Protein AF-A0AAV6K9Z5-F1 (afdb_monomer_lite)

Secondary structure (DSSP, 8-state):
-HHHHHHHHHHHHHHHHHHHHHHHHHSTTTHHHHHHHHHHHH-TTTHHHHHHHHHHHHHHHHHHHHHHHHHHTTS----------------HHHHHHHHHHTTS-SSSHHHHHHHHHHHSPPPP--TT--GGG-

Organism: NCBI:txid479676

Structure (mmCIF, N/CA/C/O backbone):
data_AF-A0AAV6K9Z5-F1
#
_entry.id   AF-A0AAV6K9Z5-F1
#
loop_
_atom_site.group_PDB
_atom_site.id
_atom_site.type_symbol
_atom_site.label_atom_id
_atom_site.label_alt_id
_atom_site.label_comp_id
_atom_site.label_asym_id
_atom_site.label_entity_id
_atom_site.label_seq_id
_atom_site.pdbx_PDB_ins_code
_atom_site.Cartn_x
_atom_site.Cartn_y
_atom_site.Cartn_z
_atom_site.occupancy
_atom_site.B_iso_or_equiv
_atom_site.auth_seq_id
_atom_site.auth_comp_id
_atom_site.auth_asym_id
_atom_site.auth_atom_id
_atom_site.pdbx_PDB_model_num
ATOM 1 N N . MET A 1 1 ? -20.645 -12.132 21.958 1.00 62.75 1 MET A N 1
ATOM 2 C CA . MET A 1 1 ? -19.261 -12.511 21.580 1.00 62.75 1 MET A CA 1
ATOM 3 C C . MET A 1 1 ? -18.809 -11.864 20.276 1.00 62.75 1 MET A C 1
ATOM 5 O O . MET A 1 1 ? -17.768 -11.226 20.303 1.00 62.75 1 MET A O 1
ATOM 9 N N . ALA A 1 2 ? -19.583 -11.942 19.187 1.00 80.44 2 ALA A N 1
ATOM 10 C CA . ALA A 1 2 ? -19.207 -11.371 17.884 1.00 80.44 2 ALA A CA 1
ATOM 11 C C . ALA A 1 2 ? -18.811 -9.878 17.925 1.00 80.44 2 ALA A C 1
ATOM 13 O O . ALA A 1 2 ? -17.786 -9.507 17.371 1.00 80.44 2 ALA A O 1
ATOM 14 N N . LYS A 1 3 ? -19.550 -9.040 18.667 1.00 83.75 3 LYS A N 1
ATOM 15 C CA . LYS A 1 3 ? -19.279 -7.593 18.759 1.00 83.75 3 LYS A CA 1
ATOM 16 C C . LYS A 1 3 ? -17.875 -7.254 19.291 1.00 83.75 3 LYS A C 1
ATOM 18 O O . LYS A 1 3 ? -17.198 -6.408 18.729 1.00 83.75 3 LYS A O 1
ATOM 23 N N . ARG A 1 4 ? -17.399 -7.988 20.304 1.00 86.62 4 ARG A N 1
ATOM 24 C CA . ARG A 1 4 ? -16.053 -7.806 20.878 1.00 86.62 4 ARG A CA 1
ATOM 25 C C . ARG A 1 4 ? -14.947 -8.223 19.901 1.00 86.62 4 ARG A C 1
ATOM 27 O O . ARG A 1 4 ? -13.887 -7.616 19.889 1.00 86.62 4 ARG A O 1
ATOM 34 N N . MET A 1 5 ? -15.185 -9.258 19.093 1.00 92.12 5 MET A N 1
ATOM 35 C CA . MET A 1 5 ? -14.221 -9.692 18.073 1.00 92.12 5 MET A CA 1
ATOM 36 C C . MET A 1 5 ? -14.094 -8.663 16.948 1.00 92.12 5 MET A C 1
ATOM 38 O O . MET A 1 5 ? -12.984 -8.406 16.494 1.00 92.12 5 MET A O 1
ATOM 42 N N . VAL A 1 6 ? -15.207 -8.038 16.551 1.00 88.19 6 VAL A N 1
ATOM 43 C CA . VAL A 1 6 ? -15.210 -6.952 15.559 1.00 88.19 6 VAL A CA 1
ATOM 44 C C . VAL A 1 6 ? -14.457 -5.729 16.083 1.00 88.19 6 VAL A C 1
ATOM 46 O O . VAL A 1 6 ? -13.584 -5.227 15.395 1.00 88.19 6 VAL A O 1
ATOM 49 N N . GLU A 1 7 ? -14.684 -5.316 17.333 1.00 89.69 7 GLU A N 1
ATOM 50 C CA . GLU A 1 7 ? -13.959 -4.183 17.937 1.00 89.69 7 GLU A CA 1
ATOM 51 C C . GLU A 1 7 ? -12.433 -4.397 17.970 1.00 89.69 7 GLU A C 1
ATOM 53 O O . GLU A 1 7 ? -11.657 -3.471 17.729 1.00 89.69 7 GLU A O 1
ATOM 58 N N . ILE A 1 8 ? -11.986 -5.626 18.252 1.00 88.06 8 ILE A N 1
ATOM 59 C CA . ILE A 1 8 ? -10.562 -5.983 18.214 1.00 88.06 8 ILE A CA 1
ATOM 60 C C . ILE A 1 8 ? -10.053 -5.962 16.770 1.00 88.06 8 ILE A C 1
ATOM 62 O O . ILE A 1 8 ? -8.984 -5.410 16.514 1.00 88.06 8 ILE A O 1
ATOM 66 N N . PHE A 1 9 ? -10.813 -6.535 15.834 1.00 88.88 9 PHE A N 1
ATOM 67 C CA . PHE A 1 9 ? -10.462 -6.532 14.419 1.00 88.88 9 PHE A CA 1
ATOM 68 C C . PHE A 1 9 ? -10.303 -5.107 13.889 1.00 88.88 9 PHE A C 1
ATOM 70 O O . PHE A 1 9 ? -9.236 -4.789 13.380 1.00 88.88 9 PHE A O 1
ATOM 77 N N . ASP A 1 10 ? -11.292 -4.236 14.086 1.00 87.69 10 ASP A N 1
ATOM 78 C CA . ASP A 1 10 ? -11.277 -2.855 13.595 1.00 87.69 10 ASP A CA 1
ATOM 79 C C . ASP A 1 10 ? -10.078 -2.074 14.145 1.00 87.69 10 ASP A C 1
ATOM 81 O O . ASP A 1 10 ? -9.405 -1.343 13.413 1.00 87.69 10 ASP A O 1
ATOM 85 N N . LYS A 1 11 ? -9.742 -2.293 15.425 1.00 89.25 11 LYS A N 1
ATOM 86 C CA . LYS A 1 11 ? -8.567 -1.687 16.057 1.00 89.25 11 LYS A CA 1
ATOM 87 C C . LYS A 1 11 ? -7.273 -2.062 15.334 1.00 89.25 11 LYS A C 1
ATOM 89 O O . LYS A 1 11 ? -6.479 -1.175 15.032 1.00 89.25 11 LYS A O 1
ATOM 94 N N . TYR A 1 12 ? -7.038 -3.343 15.059 1.00 88.62 12 TYR A N 1
ATOM 95 C CA . TYR A 1 12 ? -5.811 -3.773 14.375 1.00 88.62 12 TYR A CA 1
ATOM 96 C C . TYR A 1 12 ? -5.845 -3.479 12.878 1.00 88.62 12 TYR A C 1
ATOM 98 O O . TYR A 1 12 ? -4.828 -3.090 12.302 1.00 88.62 12 TYR A O 1
ATOM 106 N N . TRP A 1 13 ? -7.016 -3.608 12.262 1.00 87.56 13 TRP A N 1
ATOM 107 C CA . TRP A 1 13 ? -7.236 -3.299 10.861 1.00 87.56 13 TRP A CA 1
ATOM 108 C C . TRP A 1 13 ? -6.828 -1.860 10.560 1.00 87.56 13 TRP A C 1
ATOM 110 O O . TRP A 1 13 ? -6.042 -1.665 9.641 1.00 87.56 13 TRP A O 1
ATOM 120 N N . SER A 1 14 ? -7.226 -0.891 11.399 1.00 84.06 14 SER A N 1
ATOM 121 C CA . SER A 1 14 ? -6.850 0.534 11.281 1.00 84.06 14 SER A CA 1
ATOM 122 C C . SER A 1 14 ? -5.338 0.804 11.203 1.00 84.06 14 SER A C 1
ATOM 124 O O . SER A 1 14 ? -4.915 1.828 10.677 1.00 84.06 14 SER A O 1
ATOM 126 N N . VAL A 1 15 ? -4.512 -0.114 11.713 1.00 85.31 15 VAL A N 1
ATOM 127 C CA . VAL A 1 15 ? -3.047 0.008 11.709 1.00 85.31 15 VAL A CA 1
ATOM 128 C C . VAL A 1 15 ? -2.432 -0.756 10.535 1.00 85.31 15 VAL A C 1
ATOM 130 O O . VAL A 1 15 ? -1.462 -0.304 9.931 1.00 85.31 15 VAL A O 1
ATOM 133 N N . VAL A 1 16 ? -2.981 -1.928 10.212 1.00 86.25 16 VAL A N 1
ATOM 134 C CA . VAL A 1 16 ? -2.354 -2.895 9.297 1.00 86.25 16 VAL A CA 1
ATOM 135 C C . VAL A 1 16 ? -2.874 -2.777 7.860 1.00 86.25 16 VAL A C 1
ATOM 137 O O . VAL A 1 16 ? -2.165 -3.159 6.927 1.00 86.25 16 VAL A O 1
ATOM 140 N N . HIS A 1 17 ? -4.063 -2.202 7.640 1.00 85.31 17 HIS A N 1
ATOM 141 C CA . HIS A 1 17 ? -4.686 -2.145 6.311 1.00 85.31 17 HIS A CA 1
ATOM 142 C C . HIS A 1 17 ? -3.816 -1.437 5.264 1.00 85.31 17 HIS A C 1
ATOM 144 O O . HIS A 1 17 ? -3.882 -1.780 4.087 1.00 85.31 17 HIS A O 1
ATOM 150 N N . GLY A 1 18 ? -2.974 -0.482 5.676 1.00 85.50 18 GLY A N 1
ATOM 151 C CA . GLY A 1 18 ? -2.043 0.202 4.779 1.00 85.50 18 GLY A CA 1
ATOM 152 C C . GLY A 1 18 ? -1.000 -0.750 4.192 1.00 85.50 18 GLY A C 1
ATOM 153 O O . GLY A 1 18 ? -0.812 -0.784 2.980 1.00 85.50 18 GLY A O 1
ATOM 154 N N . VAL A 1 19 ? -0.377 -1.580 5.035 1.00 87.56 19 VAL A N 1
ATOM 155 C CA . VAL A 1 19 ? 0.633 -2.570 4.614 1.00 87.56 19 VAL A CA 1
ATOM 156 C C . VAL A 1 19 ? -0.001 -3.667 3.761 1.00 87.56 19 VAL A C 1
ATOM 158 O O . VAL A 1 19 ? 0.562 -4.068 2.744 1.00 87.56 19 VAL A O 1
ATOM 161 N N . VAL A 1 20 ? -1.210 -4.105 4.125 1.00 86.69 20 VAL A N 1
ATOM 162 C CA . VAL A 1 20 ? -1.989 -5.046 3.306 1.00 86.69 20 VAL A CA 1
ATOM 163 C C . VAL A 1 20 ? -2.286 -4.430 1.938 1.00 86.69 20 VAL A C 1
ATOM 165 O O . VAL A 1 2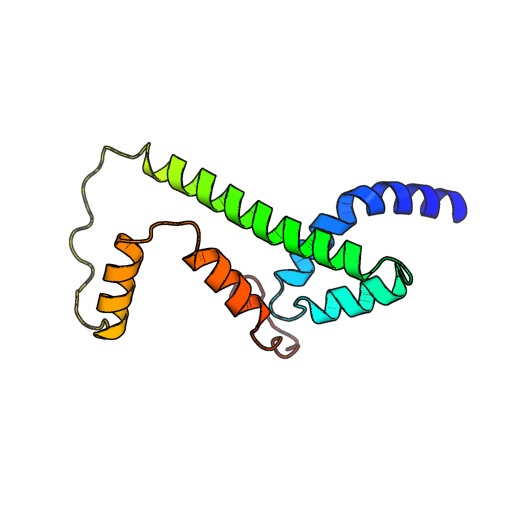0 ? -2.076 -5.082 0.918 1.00 86.69 20 VAL A O 1
ATOM 168 N N . GLY A 1 21 ? -2.672 -3.154 1.890 1.00 87.19 21 GLY A N 1
ATOM 169 C CA . GLY A 1 21 ? -2.855 -2.422 0.638 1.00 87.19 21 GLY A CA 1
ATOM 170 C C . GLY A 1 21 ? -1.597 -2.415 -0.232 1.00 87.19 21 GLY A C 1
ATOM 171 O O . GLY A 1 21 ? -1.682 -2.725 -1.416 1.00 87.19 21 GLY A O 1
ATOM 172 N N . VAL A 1 22 ? -0.425 -2.146 0.354 1.00 88.56 22 VAL A N 1
ATOM 173 C CA . VAL A 1 22 ? 0.861 -2.185 -0.365 1.00 88.56 22 VAL A CA 1
ATOM 174 C C . VAL A 1 22 ? 1.122 -3.576 -0.952 1.00 88.56 22 VAL A C 1
ATOM 176 O O . VAL A 1 22 ? 1.450 -3.680 -2.130 1.00 88.56 22 VAL A O 1
ATOM 179 N N . SER A 1 23 ? 0.919 -4.651 -0.180 1.00 87.25 23 SER A N 1
ATOM 180 C CA . SER A 1 23 ? 1.116 -6.020 -0.687 1.00 87.25 23 SER A CA 1
ATOM 181 C C . SER A 1 23 ? 0.192 -6.375 -1.856 1.00 87.25 23 SER A C 1
ATOM 183 O O . SER A 1 23 ? 0.615 -7.052 -2.785 1.00 87.25 23 SER A O 1
ATOM 185 N N . VAL A 1 24 ? -1.048 -5.873 -1.850 1.00 86.88 24 VAL A N 1
ATOM 186 C CA . VAL A 1 24 ? -2.003 -6.076 -2.951 1.00 86.88 24 VAL A CA 1
ATOM 187 C C . VAL A 1 24 ? -1.578 -5.302 -4.196 1.00 86.88 24 VAL A C 1
ATOM 189 O O . VAL A 1 24 ? -1.684 -5.823 -5.303 1.00 86.88 24 VAL A O 1
ATOM 192 N N . VAL A 1 25 ? -1.084 -4.073 -4.024 1.00 87.62 25 VAL A N 1
ATOM 193 C CA . VAL A 1 25 ? -0.614 -3.235 -5.135 1.00 87.62 25 VAL A CA 1
ATOM 194 C C . VAL A 1 25 ? 0.634 -3.819 -5.786 1.00 87.62 25 VAL A C 1
ATOM 196 O O . VAL A 1 25 ? 0.734 -3.760 -7.006 1.00 87.62 25 VAL A O 1
ATOM 199 N N . LEU A 1 26 ? 1.551 -4.380 -4.992 1.00 85.12 26 LEU A N 1
ATOM 200 C CA . LEU A 1 26 ? 2.780 -5.015 -5.476 1.00 85.12 26 LEU A CA 1
ATOM 201 C C . LEU A 1 26 ? 2.558 -6.426 -6.046 1.00 85.12 26 LEU A C 1
ATOM 203 O O . LEU A 1 26 ? 3.457 -6.957 -6.698 1.00 85.12 26 LEU A O 1
ATOM 207 N N . ASP A 1 27 ? 1.377 -7.029 -5.866 1.00 83.44 27 ASP A N 1
ATOM 208 C CA . ASP A 1 27 ? 1.032 -8.262 -6.576 1.00 83.44 27 ASP A CA 1
ATOM 209 C C . ASP A 1 27 ? 0.676 -7.926 -8.042 1.00 83.44 27 ASP A C 1
ATOM 211 O O . ASP A 1 27 ? -0.314 -7.224 -8.304 1.00 83.44 27 ASP A O 1
ATOM 215 N N . PRO A 1 28 ? 1.432 -8.453 -9.025 1.00 78.62 28 PRO A N 1
ATOM 216 C CA . PRO A 1 28 ? 1.247 -8.145 -10.444 1.00 78.62 28 PRO A CA 1
ATOM 217 C C . PRO A 1 28 ? -0.122 -8.575 -11.000 1.00 78.62 28 PRO A C 1
ATOM 219 O O . PRO A 1 28 ? -0.513 -8.136 -12.084 1.00 78.62 28 PRO A O 1
ATOM 222 N N . ARG A 1 29 ? -0.884 -9.395 -10.263 1.00 78.12 29 ARG A N 1
ATOM 223 C CA . ARG A 1 29 ? -2.247 -9.817 -10.622 1.00 78.12 29 ARG A CA 1
ATOM 224 C C . ARG A 1 29 ? -3.337 -8.883 -10.103 1.00 78.12 29 ARG A C 1
ATOM 226 O O . ARG A 1 29 ? -4.447 -8.920 -10.635 1.00 78.12 29 ARG A O 1
ATOM 233 N N . TYR A 1 30 ? -3.077 -8.110 -9.046 1.00 73.31 30 TYR A N 1
ATOM 234 C CA . TYR A 1 30 ? -4.130 -7.376 -8.336 1.00 73.31 30 TYR A CA 1
ATOM 235 C C . TYR A 1 30 ? -4.030 -5.850 -8.496 1.00 73.31 30 TYR A C 1
ATOM 237 O O . TYR A 1 30 ? -5.080 -5.229 -8.659 1.00 73.31 30 TYR A O 1
ATOM 245 N N . LYS A 1 31 ? -2.830 -5.257 -8.615 1.00 79.44 31 LYS A N 1
ATOM 246 C CA . LYS A 1 31 ? -2.607 -3.824 -8.943 1.00 79.44 31 LYS A CA 1
ATOM 247 C C . LYS A 1 31 ? -3.522 -2.855 -8.136 1.00 79.44 31 LYS A C 1
ATOM 249 O O 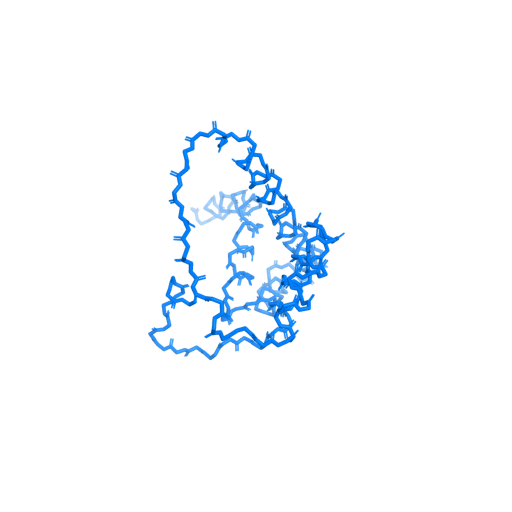. LYS A 1 31 ? -4.144 -3.213 -7.135 1.00 79.44 31 LYS A O 1
ATOM 254 N N . ILE A 1 32 ? -3.615 -1.580 -8.536 1.00 80.12 32 ILE A N 1
ATOM 255 C CA . ILE A 1 32 ? -4.440 -0.572 -7.827 1.00 80.12 32 ILE A CA 1
ATOM 256 C C . ILE A 1 32 ? -5.950 -0.782 -8.039 1.00 80.12 32 ILE A C 1
ATOM 258 O O . ILE A 1 32 ? -6.745 -0.515 -7.139 1.00 80.12 32 ILE A O 1
ATOM 262 N N . ASN A 1 33 ? -6.372 -1.310 -9.189 1.00 78.06 33 ASN A N 1
ATOM 263 C CA . ASN A 1 33 ? -7.795 -1.420 -9.535 1.00 78.06 33 ASN A CA 1
ATOM 264 C C . ASN A 1 33 ? -8.568 -2.336 -8.573 1.00 78.06 33 ASN A C 1
ATOM 266 O O . ASN A 1 33 ? -9.726 -2.071 -8.245 1.00 78.06 33 ASN A O 1
ATOM 270 N N . VAL A 1 34 ? -7.933 -3.414 -8.107 1.00 80.25 34 VAL A N 1
ATOM 271 C CA . VAL A 1 34 ? -8.544 -4.336 -7.142 1.00 80.25 34 VAL A CA 1
ATOM 272 C C . VAL A 1 34 ? -8.615 -3.698 -5.759 1.00 80.25 34 VAL A C 1
ATOM 274 O O . VAL A 1 34 ? -9.628 -3.840 -5.073 1.00 80.25 34 VAL A O 1
ATOM 277 N N . LEU A 1 35 ? -7.590 -2.933 -5.375 1.00 82.38 35 LEU A N 1
ATOM 278 C CA . LEU A 1 35 ? -7.600 -2.167 -4.132 1.00 82.38 35 LEU A CA 1
ATOM 279 C C . LEU A 1 35 ? -8.756 -1.156 -4.113 1.00 82.38 35 LEU A C 1
ATOM 281 O O . LEU A 1 35 ? -9.509 -1.106 -3.142 1.00 82.38 35 LEU A O 1
ATOM 285 N N . GLU A 1 36 ? -8.957 -0.413 -5.206 1.00 82.50 36 GLU A N 1
ATOM 286 C CA . GLU A 1 36 ? -10.091 0.505 -5.341 1.00 82.50 36 GLU A CA 1
ATOM 287 C C . GLU A 1 36 ? -11.440 -0.198 -5.194 1.00 82.50 36 GLU A C 1
ATOM 289 O O . GLU A 1 36 ? -12.349 0.344 -4.563 1.00 82.50 36 GLU A O 1
ATOM 294 N N . PHE A 1 37 ? -11.596 -1.382 -5.792 1.00 83.62 37 PHE A N 1
ATOM 295 C CA . PHE A 1 37 ? -12.833 -2.148 -5.691 1.00 83.62 37 PHE A CA 1
ATOM 296 C C . PHE A 1 37 ? -13.144 -2.489 -4.231 1.00 83.62 37 PHE A C 1
ATOM 298 O O . PHE A 1 37 ? -14.220 -2.154 -3.742 1.00 83.62 37 PHE A O 1
ATOM 305 N N . TYR A 1 38 ? -12.192 -3.076 -3.502 1.00 83.50 38 TYR A N 1
ATOM 306 C CA . TYR A 1 38 ? -12.410 -3.447 -2.103 1.00 83.50 38 TYR A CA 1
ATOM 307 C C . TYR A 1 38 ? -12.579 -2.234 -1.186 1.00 83.50 38 TYR A C 1
ATOM 309 O O . TYR A 1 38 ? -13.424 -2.255 -0.291 1.00 83.50 38 TYR A O 1
ATOM 317 N N . PHE A 1 39 ? -11.838 -1.151 -1.415 1.00 83.62 39 PHE A N 1
ATOM 318 C CA . PHE A 1 39 ? -11.945 0.044 -0.579 1.00 83.62 39 PHE A CA 1
ATOM 319 C C . PHE A 1 39 ? -13.256 0.794 -0.815 1.00 83.62 39 PHE A C 1
ATOM 321 O O . PHE A 1 39 ? -13.772 1.383 0.128 1.00 83.62 39 PHE A O 1
ATOM 328 N N . LYS A 1 40 ? -13.866 0.710 -2.005 1.00 84.62 40 LYS A N 1
ATOM 329 C CA . LYS A 1 40 ? -15.238 1.205 -2.228 1.00 84.62 40 LYS A CA 1
ATOM 330 C C . LYS A 1 40 ? -16.268 0.459 -1.374 1.00 84.62 40 LYS A C 1
ATOM 332 O O . LYS A 1 40 ? -17.226 1.079 -0.922 1.00 84.62 40 LYS A O 1
ATOM 337 N N . LEU A 1 41 ? -16.075 -0.843 -1.139 1.00 83.56 41 LEU A N 1
ATOM 338 C CA . LEU A 1 41 ? -16.955 -1.635 -0.270 1.00 83.56 41 LEU A CA 1
ATOM 339 C C . LEU A 1 41 ? -16.710 -1.344 1.220 1.00 83.56 41 LEU A C 1
ATOM 341 O O . LEU A 1 41 ? -17.665 -1.279 1.988 1.00 83.56 41 LEU A O 1
ATOM 345 N N . LEU A 1 42 ? -15.447 -1.180 1.624 1.00 81.94 42 LEU A N 1
ATOM 346 C CA . LEU A 1 42 ? -15.057 -0.990 3.027 1.00 81.94 42 LEU A CA 1
ATOM 347 C C . LEU A 1 42 ? -15.220 0.459 3.512 1.00 81.94 42 LEU A C 1
ATOM 349 O O . LEU A 1 42 ? -15.640 0.687 4.643 1.00 81.94 42 LEU A O 1
ATOM 353 N N . PHE A 1 43 ? -14.912 1.436 2.657 1.00 83.31 43 PHE A N 1
ATOM 354 C CA . PHE A 1 43 ? -14.898 2.867 2.968 1.00 83.31 43 PHE A CA 1
ATOM 355 C C . PHE A 1 43 ? -15.654 3.674 1.899 1.00 83.31 43 PHE A C 1
ATOM 357 O O . PHE A 1 43 ? -15.042 4.439 1.150 1.00 83.31 43 PHE A O 1
ATOM 364 N N . PRO A 1 44 ? -16.993 3.567 1.817 1.00 81.06 44 PRO A N 1
ATOM 365 C CA . PRO A 1 44 ? -17.769 4.134 0.709 1.00 81.06 44 PRO A CA 1
ATOM 366 C C . PRO A 1 44 ? -17.554 5.639 0.487 1.00 81.06 44 PRO A C 1
ATOM 368 O O . PRO A 1 44 ? -17.607 6.121 -0.642 1.00 81.06 44 PRO A O 1
ATOM 371 N N . THR A 1 45 ? -17.285 6.383 1.561 1.00 83.94 45 THR A N 1
ATOM 372 C CA . THR A 1 45 ? -17.083 7.839 1.540 1.00 83.94 45 THR A CA 1
ATOM 373 C C . THR A 1 45 ? -15.625 8.257 1.370 1.00 83.94 45 THR A C 1
ATOM 375 O O . THR A 1 45 ? -15.365 9.332 0.842 1.00 83.94 45 THR A O 1
ATOM 378 N N . THR A 1 46 ? -14.678 7.422 1.804 1.00 86.38 46 THR A N 1
ATOM 379 C CA . THR A 1 46 ? -13.268 7.813 2.014 1.00 86.38 46 THR A CA 1
ATOM 380 C C . THR A 1 46 ? -12.293 6.951 1.198 1.00 86.38 46 THR A C 1
ATOM 382 O O . THR A 1 46 ? -11.081 7.118 1.288 1.00 86.38 46 THR A O 1
ATOM 385 N N . TYR A 1 47 ? -12.797 6.052 0.342 1.00 84.62 47 TYR A N 1
ATOM 386 C CA . TYR A 1 47 ? -11.974 5.102 -0.417 1.00 84.62 47 TYR A CA 1
ATOM 387 C C . TYR A 1 47 ? -10.859 5.761 -1.236 1.00 84.62 47 TYR A C 1
ATOM 389 O O . TYR A 1 47 ? -9.764 5.216 -1.301 1.00 84.62 47 TYR A O 1
ATOM 397 N N . LYS A 1 48 ? -11.109 6.927 -1.852 1.00 85.88 48 LYS A N 1
ATOM 398 C CA . LYS A 1 48 ? -10.097 7.625 -2.664 1.00 85.88 48 LYS A CA 1
ATOM 399 C C . LYS A 1 48 ? -8.905 8.059 -1.820 1.00 85.88 48 LYS A C 1
ATOM 401 O O . LYS A 1 48 ? -7.768 7.871 -2.229 1.00 85.88 48 LYS A O 1
ATOM 406 N N . GLU A 1 49 ? -9.175 8.612 -0.641 1.00 88.62 49 GLU A N 1
ATOM 407 C CA . GLU A 1 49 ? -8.132 9.050 0.284 1.00 88.62 49 GLU A CA 1
ATOM 408 C C . GLU A 1 49 ? -7.328 7.854 0.799 1.00 88.62 49 GLU A C 1
ATOM 410 O O . GLU A 1 49 ? -6.106 7.924 0.870 1.00 88.62 49 GLU A O 1
ATOM 415 N N . GLU A 1 50 ? -7.991 6.736 1.101 1.00 86.56 50 GLU A N 1
ATOM 416 C CA . GLU A 1 50 ? -7.317 5.510 1.541 1.00 86.56 50 GLU A CA 1
ATOM 417 C C . GLU A 1 50 ? -6.455 4.876 0.439 1.00 86.56 50 GLU A C 1
ATOM 419 O O . GLU A 1 50 ? -5.339 4.429 0.706 1.00 86.56 50 GLU A O 1
ATOM 424 N N . VAL A 1 51 ? -6.916 4.887 -0.815 1.00 87.00 51 VAL A N 1
ATOM 425 C CA . VAL A 1 51 ? -6.119 4.421 -1.964 1.00 87.00 51 VAL A CA 1
ATOM 426 C C . VAL A 1 51 ? -4.890 5.308 -2.169 1.00 87.00 51 VAL A C 1
ATOM 428 O O . VAL A 1 51 ? -3.786 4.793 -2.343 1.00 87.00 51 VAL A O 1
ATOM 431 N N . GLU A 1 52 ? -5.042 6.630 -2.075 1.00 88.88 52 GLU A N 1
ATOM 432 C CA . GLU A 1 52 ? -3.913 7.558 -2.187 1.00 88.88 52 GLU A CA 1
ATOM 433 C C . GLU A 1 52 ? -2.928 7.434 -1.018 1.00 88.88 52 GLU A C 1
ATOM 435 O O . GLU A 1 52 ? -1.717 7.513 -1.227 1.00 88.88 52 GLU A O 1
ATOM 440 N N . LYS A 1 53 ? -3.398 7.142 0.202 1.00 89.12 53 LYS A N 1
ATOM 441 C CA . LYS A 1 53 ? -2.511 6.807 1.330 1.00 89.12 53 LYS A CA 1
ATOM 442 C C . LYS A 1 53 ? -1.671 5.570 1.031 1.00 89.12 53 LYS A C 1
ATOM 444 O O . LYS A 1 53 ? -0.465 5.594 1.268 1.00 89.12 53 LYS A O 1
ATOM 449 N N . VAL A 1 54 ? -2.271 4.507 0.490 1.00 88.81 54 VAL A N 1
ATOM 450 C CA . VAL A 1 54 ? -1.531 3.291 0.106 1.00 88.81 54 VAL A CA 1
ATOM 451 C C . VAL A 1 54 ? -0.522 3.595 -1.000 1.00 88.81 54 VAL A C 1
ATOM 453 O O . VAL A 1 54 ? 0.638 3.204 -0.888 1.00 88.81 54 VAL A O 1
ATOM 456 N N . ARG A 1 55 ? -0.918 4.362 -2.022 1.00 87.44 55 ARG A N 1
ATOM 457 C CA . ARG A 1 55 ? -0.017 4.815 -3.088 1.00 87.44 55 ARG A CA 1
ATOM 458 C C . ARG A 1 55 ? 1.178 5.591 -2.514 1.00 87.44 55 ARG A C 1
ATOM 460 O O . ARG A 1 55 ? 2.327 5.295 -2.840 1.00 87.44 55 ARG A O 1
ATOM 467 N N . ALA A 1 56 ? 0.930 6.542 -1.614 1.00 88.44 56 ALA A N 1
ATOM 468 C CA . ALA A 1 56 ? 1.974 7.313 -0.944 1.00 88.44 56 ALA A CA 1
ATOM 469 C C . ALA A 1 56 ? 2.900 6.431 -0.086 1.00 88.44 56 ALA A C 1
ATOM 471 O O . ALA A 1 56 ? 4.113 6.654 -0.073 1.00 88.44 56 ALA A O 1
ATOM 472 N N . LEU A 1 57 ? 2.358 5.412 0.594 1.00 89.25 57 LEU A N 1
ATOM 473 C CA . LEU A 1 57 ? 3.154 4.427 1.331 1.00 89.25 57 LEU A CA 1
ATOM 474 C C . LEU A 1 57 ? 4.071 3.625 0.401 1.00 89.25 57 LEU A C 1
ATOM 476 O O . LEU A 1 57 ? 5.239 3.455 0.745 1.00 89.25 57 LEU A O 1
ATOM 480 N N . CYS A 1 58 ? 3.603 3.206 -0.780 1.00 87.69 58 CYS A N 1
ATOM 481 C CA . CYS A 1 58 ? 4.448 2.535 -1.776 1.00 87.69 58 CYS A CA 1
ATOM 482 C C . CYS A 1 58 ? 5.648 3.408 -2.177 1.00 87.69 58 CYS A C 1
ATOM 484 O O . CYS A 1 58 ? 6.789 2.953 -2.107 1.00 87.69 58 CYS A O 1
ATOM 486 N N . TYR A 1 59 ? 5.421 4.682 -2.526 1.00 86.56 59 TYR A N 1
ATOM 487 C CA . TYR A 1 59 ? 6.523 5.589 -2.880 1.00 86.56 59 TYR A CA 1
ATOM 488 C C . TYR A 1 59 ? 7.459 5.871 -1.700 1.00 86.56 59 TYR A C 1
ATOM 490 O O . TYR A 1 59 ? 8.669 5.999 -1.891 1.00 86.56 59 TYR A O 1
ATOM 498 N N . LYS A 1 60 ? 6.923 5.975 -0.477 1.00 88.12 60 LYS A N 1
ATOM 499 C CA . LYS A 1 60 ? 7.738 6.167 0.727 1.00 88.12 60 LYS A CA 1
ATOM 500 C C . LYS A 1 60 ? 8.656 4.966 0.967 1.00 88.12 60 LYS A C 1
ATOM 502 O O . LYS A 1 60 ? 9.849 5.169 1.171 1.00 88.12 60 LYS A O 1
ATOM 507 N N . LEU A 1 61 ? 8.119 3.747 0.892 1.00 86.88 61 LEU A N 1
ATOM 508 C CA . LEU A 1 61 ? 8.893 2.510 1.029 1.00 86.88 61 LEU A CA 1
ATOM 509 C C . LEU A 1 61 ? 9.977 2.410 -0.044 1.00 86.88 61 LEU A C 1
ATOM 511 O O . LEU A 1 61 ? 11.128 2.121 0.272 1.00 86.88 61 LEU A O 1
ATOM 515 N N . LEU A 1 62 ? 9.636 2.728 -1.293 1.00 83.88 62 LEU A N 1
ATOM 516 C CA . LEU A 1 62 ? 10.590 2.741 -2.398 1.00 83.88 62 LEU A CA 1
ATOM 517 C C . LEU A 1 62 ? 11.744 3.729 -2.143 1.00 83.88 62 LEU A C 1
ATOM 519 O O . LEU A 1 62 ? 12.913 3.393 -2.335 1.00 83.88 62 LEU A O 1
ATOM 523 N N . LYS A 1 63 ? 11.435 4.931 -1.641 1.00 83.12 63 LYS A N 1
ATOM 524 C CA . LYS A 1 63 ? 12.437 5.947 -1.285 1.00 83.12 63 LYS A CA 1
ATOM 525 C C . LYS A 1 63 ? 13.342 5.506 -0.126 1.00 83.12 63 LYS A C 1
ATOM 527 O O . LYS A 1 63 ? 14.549 5.756 -0.153 1.00 83.12 63 LYS A O 1
ATOM 532 N N . GLU A 1 64 ? 12.781 4.879 0.906 1.00 84.31 64 GLU A N 1
ATOM 533 C CA . GLU A 1 64 ? 13.550 4.351 2.043 1.00 84.31 64 GLU A CA 1
ATOM 534 C C . GLU A 1 64 ? 14.467 3.193 1.617 1.00 84.31 64 GLU A C 1
ATOM 536 O O . GLU A 1 64 ? 15.641 3.153 2.001 1.00 84.31 64 GLU A O 1
ATOM 541 N N . TYR A 1 65 ? 13.975 2.301 0.753 1.00 81.81 65 TYR A N 1
ATOM 542 C CA . TYR A 1 65 ? 14.768 1.219 0.169 1.00 81.81 65 TYR A CA 1
ATOM 543 C C . TYR A 1 65 ? 15.977 1.751 -0.618 1.00 81.81 65 TYR A C 1
ATOM 545 O O . TYR A 1 65 ? 17.101 1.291 -0.442 1.00 81.81 65 TYR A O 1
ATOM 553 N N . GLN A 1 66 ? 15.793 2.802 -1.415 1.00 73.56 66 GLN A N 1
ATOM 554 C CA . GLN A 1 66 ? 16.901 3.436 -2.141 1.00 73.56 66 GLN A CA 1
ATOM 555 C C . GLN A 1 66 ? 17.925 4.089 -1.215 1.00 73.56 66 GLN A C 1
ATOM 557 O O . GLN A 1 66 ? 19.132 3.969 -1.423 1.00 73.56 66 GLN A O 1
ATOM 562 N N . SER A 1 67 ? 17.442 4.782 -0.184 1.00 73.75 67 SER A N 1
ATOM 563 C CA . SER A 1 67 ? 18.305 5.477 0.772 1.00 73.75 67 SER A CA 1
ATOM 564 C C . SER A 1 67 ? 19.199 4.479 1.516 1.00 73.75 67 SER A C 1
ATOM 566 O O . SER A 1 67 ? 20.395 4.718 1.670 1.00 73.75 67 SER A O 1
ATOM 568 N N . SER A 1 68 ? 18.648 3.324 1.898 1.00 66.00 68 SER A N 1
ATOM 569 C CA . SER A 1 68 ? 19.405 2.235 2.529 1.00 66.00 68 SER A CA 1
ATOM 570 C C . SER A 1 68 ? 20.356 1.518 1.560 1.00 66.00 68 SER A C 1
ATOM 572 O O . SER A 1 68 ? 21.490 1.232 1.939 1.00 66.00 68 SER A O 1
ATOM 574 N N . SER A 1 69 ? 19.968 1.320 0.294 1.00 60.06 69 SER A N 1
ATOM 575 C CA . SER A 1 69 ? 20.856 0.772 -0.745 1.00 60.06 69 SER A CA 1
ATOM 576 C C . SER A 1 69 ? 22.078 1.662 -1.002 1.00 60.06 69 SER A C 1
ATOM 578 O O . SER A 1 69 ? 23.191 1.158 -1.120 1.00 60.06 69 SER A O 1
ATOM 580 N N . SER A 1 70 ? 21.903 2.989 -1.029 1.00 54.97 70 SER A N 1
ATOM 581 C CA . SER A 1 70 ? 23.016 3.937 -1.216 1.00 54.97 70 SER A CA 1
ATOM 582 C C . SER A 1 70 ? 24.016 3.937 -0.052 1.00 54.97 70 SER A C 1
ATOM 584 O O . SER A 1 70 ? 25.198 4.211 -0.239 1.00 54.97 70 SER A O 1
ATOM 586 N N . MET A 1 71 ? 23.556 3.587 1.152 1.00 49.16 71 MET A N 1
ATOM 587 C CA . MET A 1 71 ? 24.397 3.479 2.345 1.00 49.16 71 MET A CA 1
ATOM 588 C C . MET A 1 71 ? 25.201 2.169 2.365 1.00 49.16 71 MET A C 1
ATOM 590 O O . MET A 1 71 ? 26.286 2.131 2.942 1.00 49.16 71 MET A O 1
ATOM 594 N N . MET A 1 72 ? 24.710 1.122 1.691 1.00 48.16 72 MET A N 1
ATOM 595 C CA . MET A 1 72 ? 25.416 -0.153 1.515 1.00 48.16 72 MET A CA 1
ATOM 596 C C . MET A 1 72 ? 26.600 -0.029 0.539 1.00 48.16 72 MET A C 1
ATOM 598 O O . MET A 1 72 ? 27.649 -0.622 0.772 1.00 48.16 72 MET A O 1
ATOM 602 N N . GLU A 1 73 ? 26.486 0.801 -0.504 1.00 47.69 73 GLU A N 1
ATOM 603 C CA . GLU A 1 73 ? 27.591 1.068 -1.446 1.00 47.69 73 GLU A CA 1
ATOM 604 C C . GLU A 1 73 ? 28.763 1.852 -0.814 1.00 47.69 73 GLU A C 1
ATOM 606 O O . GLU A 1 73 ? 29.851 1.905 -1.383 1.00 47.69 73 GLU A O 1
ATOM 611 N N . GLY A 1 74 ? 28.575 2.439 0.375 1.00 44.41 74 GLY A N 1
ATOM 612 C CA . GLY A 1 74 ? 29.603 3.198 1.098 1.00 44.41 74 GLY A CA 1
ATOM 613 C C . GLY A 1 74 ? 30.482 2.386 2.062 1.00 44.41 74 GLY A C 1
ATOM 614 O O . GLY A 1 74 ? 31.408 2.952 2.639 1.00 44.41 74 GLY A O 1
ATOM 615 N N . ILE A 1 75 ? 30.214 1.088 2.264 1.00 45.72 75 ILE A N 1
ATOM 616 C CA . ILE A 1 75 ? 30.938 0.220 3.222 1.00 45.72 75 ILE A CA 1
ATOM 617 C C . ILE A 1 75 ? 31.492 -1.015 2.492 1.00 45.72 75 ILE A C 1
ATOM 619 O O . ILE A 1 75 ? 31.254 -2.159 2.867 1.00 45.72 75 ILE A O 1
ATOM 623 N N . GLY A 1 76 ? 32.222 -0.781 1.402 1.00 38.06 76 GLY A N 1
ATOM 624 C CA . GLY A 1 76 ? 32.738 -1.852 0.550 1.00 38.06 76 GLY A CA 1
ATOM 625 C C . GLY A 1 76 ? 34.033 -1.511 -0.178 1.00 38.06 76 GLY A C 1
ATOM 626 O O . GLY A 1 76 ? 34.230 -1.979 -1.292 1.00 38.06 76 GLY A O 1
ATOM 627 N N . ASP A 1 77 ? 34.918 -0.708 0.419 1.00 44.41 77 ASP A N 1
ATOM 628 C CA . ASP A 1 77 ? 36.304 -0.612 -0.051 1.00 44.41 77 ASP A CA 1
ATOM 629 C C . ASP A 1 77 ? 37.138 -1.719 0.602 1.00 44.41 77 ASP A C 1
ATOM 631 O O . ASP A 1 77 ? 37.687 -1.540 1.689 1.00 44.41 77 ASP A O 1
ATOM 635 N N . SER A 1 78 ? 37.128 -2.902 -0.019 1.00 44.53 78 SER A N 1
ATOM 636 C CA . SER A 1 78 ? 38.222 -3.889 -0.051 1.00 44.53 78 SER A CA 1
ATOM 637 C C . SER A 1 78 ? 37.687 -5.257 -0.479 1.00 44.53 78 SER A C 1
ATOM 639 O O . SER A 1 78 ? 37.378 -6.116 0.340 1.00 44.53 78 SER A O 1
ATOM 641 N N . SER A 1 79 ? 37.595 -5.495 -1.780 1.00 35.56 79 SER A N 1
ATOM 642 C CA . SER A 1 79 ? 38.271 -6.642 -2.399 1.00 35.56 79 SER A CA 1
ATOM 643 C C . SER A 1 79 ? 38.017 -6.627 -3.898 1.00 35.56 79 SER A C 1
ATOM 645 O O . SER A 1 79 ? 36.898 -6.655 -4.400 1.00 35.56 79 SER A O 1
ATOM 647 N N . SER A 1 80 ? 39.128 -6.527 -4.606 1.00 49.03 80 SER A N 1
ATOM 648 C CA . SER A 1 80 ? 39.274 -6.830 -6.012 1.00 49.03 80 SER A CA 1
ATOM 649 C C . SER A 1 80 ? 38.667 -8.191 -6.362 1.00 49.03 80 SER A C 1
ATOM 651 O O . SER A 1 80 ? 38.810 -9.141 -5.600 1.00 49.03 80 SER A O 1
ATOM 653 N N . GLN A 1 81 ? 38.085 -8.249 -7.566 1.00 44.94 81 GLN A N 1
ATOM 654 C CA . GLN A 1 81 ? 37.966 -9.385 -8.500 1.00 44.94 81 GLN A CA 1
ATOM 655 C C . GLN A 1 81 ? 36.533 -9.579 -9.016 1.00 44.94 81 GLN A C 1
ATOM 657 O O . GLN A 1 81 ? 35.798 -10.424 -8.526 1.00 44.94 81 GLN A O 1
ATOM 662 N N . LEU A 1 82 ? 36.179 -8.854 -10.083 1.00 34.66 82 LEU A N 1
ATOM 663 C CA . LEU A 1 82 ? 35.457 -9.463 -11.205 1.00 34.66 82 LEU A CA 1
ATOM 664 C C . LEU A 1 82 ? 35.667 -8.629 -12.477 1.00 34.66 82 LEU A C 1
ATOM 666 O O . LEU A 1 82 ? 34.832 -7.843 -12.912 1.00 34.66 82 LEU A O 1
ATOM 670 N N . SER A 1 83 ? 36.858 -8.769 -13.053 1.00 43.78 83 SER A N 1
ATOM 671 C CA . SER A 1 83 ? 37.066 -8.512 -14.473 1.00 43.78 83 SER A CA 1
ATOM 672 C C . SER A 1 83 ? 36.392 -9.626 -15.274 1.00 43.78 83 SER A C 1
ATOM 674 O O . SER A 1 83 ? 36.680 -10.796 -15.017 1.00 43.78 83 SER A O 1
ATOM 676 N N . SER A 1 84 ? 35.620 -9.236 -16.292 1.00 44.84 84 SER A N 1
ATOM 677 C CA . SER A 1 84 ? 35.018 -10.063 -17.356 1.00 44.84 84 SER A CA 1
ATOM 678 C C . SER A 1 84 ? 33.564 -10.482 -17.114 1.00 44.84 84 SER A C 1
ATOM 680 O O . SER A 1 84 ? 33.282 -11.601 -16.703 1.00 44.84 84 SER A O 1
ATOM 682 N N . ILE A 1 85 ? 32.632 -9.588 -17.451 1.00 40.72 85 ILE A N 1
ATOM 683 C CA . ILE A 1 85 ? 31.371 -10.003 -18.075 1.00 40.72 85 ILE A CA 1
ATOM 684 C C . ILE A 1 85 ? 31.352 -9.328 -19.446 1.00 40.72 85 ILE A C 1
ATOM 686 O O . ILE A 1 85 ? 31.559 -8.121 -19.557 1.00 40.72 85 ILE A O 1
ATOM 690 N N . GLU A 1 86 ? 31.242 -10.167 -20.465 1.00 39.25 86 GLU A N 1
ATOM 691 C CA . GLU A 1 86 ? 31.456 -9.902 -21.883 1.00 39.25 86 GLU A CA 1
ATOM 692 C C . GLU A 1 86 ? 30.567 -8.760 -22.410 1.00 39.25 86 GLU A C 1
ATOM 694 O O . GLU A 1 86 ? 29.350 -8.753 -22.234 1.00 39.25 86 GLU A O 1
ATOM 699 N N . GLU A 1 87 ? 31.193 -7.790 -23.085 1.00 50.00 87 GLU A N 1
ATOM 700 C CA . GLU A 1 87 ? 30.575 -6.619 -23.732 1.00 50.00 87 GLU A CA 1
ATOM 701 C C . GLU A 1 87 ? 29.850 -6.951 -25.057 1.00 50.00 87 GLU A C 1
ATOM 703 O O . GLU A 1 87 ? 29.686 -6.087 -25.918 1.00 50.00 87 GLU A O 1
ATOM 708 N N . GLU A 1 88 ? 29.392 -8.184 -25.266 1.00 48.62 88 GLU A N 1
ATOM 709 C CA . GLU A 1 88 ? 28.913 -8.636 -26.578 1.00 48.62 88 GLU A CA 1
ATOM 710 C C . GLU A 1 88 ? 27.432 -9.040 -26.553 1.00 48.62 88 GLU A C 1
ATOM 712 O O . GLU A 1 88 ? 27.100 -10.204 -26.719 1.00 48.62 88 GLU A O 1
ATOM 717 N N . SER A 1 89 ? 26.535 -8.073 -26.297 1.00 55.25 89 SER A N 1
ATOM 718 C CA . SER A 1 89 ? 25.130 -8.035 -26.786 1.00 55.25 89 SER A CA 1
ATOM 719 C C . SER A 1 89 ? 24.286 -6.964 -26.060 1.00 55.25 89 SER A C 1
ATOM 721 O O . SER A 1 89 ? 23.148 -7.215 -25.659 1.00 55.25 89 SER A O 1
ATOM 723 N N . LEU A 1 90 ? 24.800 -5.747 -25.867 1.00 51.41 90 LEU A N 1
ATOM 724 C CA . LEU A 1 90 ? 23.949 -4.632 -25.433 1.00 51.41 90 LEU A CA 1
ATOM 725 C C . LEU A 1 90 ? 23.554 -3.793 -26.645 1.00 51.41 90 LEU A C 1
ATOM 727 O O . LEU A 1 90 ? 24.407 -3.364 -27.427 1.00 51.41 90 LEU A O 1
ATOM 731 N N . SER A 1 91 ? 22.250 -3.563 -26.814 1.00 65.25 91 SER A N 1
ATOM 732 C CA . SER A 1 91 ? 21.748 -2.675 -27.857 1.00 65.25 91 SER A CA 1
ATOM 733 C C . SER A 1 91 ? 22.340 -1.284 -27.644 1.00 65.25 91 SER A C 1
ATOM 735 O O . SER A 1 91 ? 22.544 -0.832 -26.516 1.00 65.25 91 SER A O 1
ATOM 737 N N . LYS A 1 92 ? 22.577 -0.540 -28.728 1.00 57.12 92 LYS A N 1
ATOM 738 C CA . LYS A 1 92 ? 23.024 0.864 -28.654 1.00 57.12 92 LYS A CA 1
ATOM 739 C C . LYS A 1 92 ? 22.088 1.718 -27.779 1.00 57.12 92 LYS A C 1
ATOM 741 O O . LYS A 1 92 ? 22.523 2.721 -27.216 1.00 57.12 92 LYS A O 1
ATOM 746 N N . TYR A 1 93 ? 20.827 1.295 -27.656 1.00 64.56 93 TYR A N 1
ATOM 747 C CA . TYR A 1 93 ? 19.838 1.850 -26.738 1.00 64.56 93 TYR A CA 1
ATOM 748 C C . TYR A 1 93 ? 20.171 1.582 -25.260 1.00 64.56 93 TYR A C 1
ATOM 750 O O . TYR A 1 93 ? 20.133 2.511 -24.460 1.00 64.56 93 TYR A O 1
ATOM 758 N N . ASP A 1 94 ? 20.596 0.369 -24.908 1.00 58.78 94 ASP A N 1
ATOM 759 C CA . ASP A 1 94 ? 20.966 -0.002 -23.535 1.00 58.78 94 ASP A CA 1
ATOM 760 C C . ASP A 1 94 ? 22.209 0.767 -23.075 1.00 58.78 94 ASP A C 1
ATOM 762 O O . ASP A 1 94 ? 22.258 1.296 -21.967 1.00 58.78 94 ASP A O 1
ATOM 766 N N . VAL A 1 95 ? 23.192 0.937 -23.965 1.00 67.81 95 VAL A N 1
ATOM 767 C CA . VAL A 1 95 ? 24.393 1.749 -23.698 1.00 67.81 95 VAL A CA 1
ATOM 768 C C . VAL A 1 95 ? 24.041 3.231 -23.518 1.00 67.81 95 VAL A C 1
ATOM 770 O O . VAL A 1 95 ? 24.636 3.918 -22.683 1.00 67.81 95 VAL A O 1
ATOM 773 N N . TYR A 1 96 ? 23.063 3.736 -24.274 1.00 69.50 96 TYR A N 1
ATOM 774 C CA . TYR A 1 96 ? 22.556 5.101 -24.133 1.00 69.50 96 TYR A CA 1
ATOM 775 C C . TYR A 1 96 ? 21.816 5.289 -22.798 1.00 69.50 96 TYR A C 1
ATOM 777 O O . TYR A 1 96 ? 22.144 6.212 -22.052 1.00 69.50 96 TYR A O 1
ATOM 785 N N . MET A 1 97 ? 20.920 4.363 -22.444 1.00 57.47 97 MET A N 1
ATOM 786 C CA . MET A 1 97 ? 20.199 4.346 -21.167 1.00 57.47 97 MET A CA 1
ATOM 787 C C . MET A 1 97 ? 21.154 4.263 -19.974 1.00 57.47 97 MET A C 1
ATOM 789 O O . MET A 1 97 ? 21.043 5.052 -19.044 1.00 57.47 97 MET A O 1
ATOM 793 N N . LEU A 1 98 ? 22.168 3.394 -20.013 1.00 59.12 98 LEU A N 1
ATOM 794 C CA . LEU A 1 98 ? 23.181 3.292 -18.954 1.00 59.12 98 LEU A CA 1
ATOM 795 C C . LEU A 1 98 ? 23.999 4.585 -18.797 1.00 59.12 98 LEU A C 1
ATOM 797 O O . LEU A 1 98 ? 24.390 4.957 -17.685 1.00 59.12 98 LEU A O 1
ATO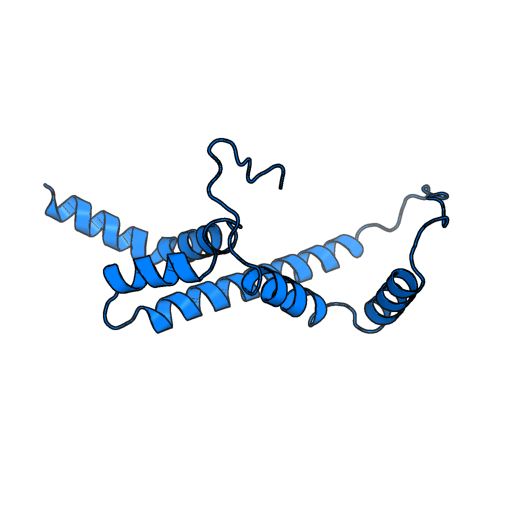M 801 N N . ARG A 1 99 ? 24.258 5.291 -19.903 1.00 57.66 99 ARG A N 1
ATOM 802 C CA . ARG A 1 99 ? 24.993 6.562 -19.908 1.00 57.66 99 ARG A CA 1
ATOM 803 C C . ARG A 1 99 ? 24.151 7.724 -19.379 1.00 57.66 99 ARG A C 1
ATOM 805 O O . ARG A 1 99 ? 24.698 8.566 -18.665 1.00 57.66 99 ARG A O 1
ATOM 812 N N . GLU A 1 100 ? 22.853 7.756 -19.678 1.00 56.06 100 GLU A N 1
ATOM 813 C CA . GLU A 1 100 ? 21.906 8.723 -19.103 1.00 56.06 100 GLU A CA 1
ATOM 814 C C . GLU A 1 100 ? 21.647 8.441 -17.611 1.00 56.06 100 GLU A C 1
ATOM 816 O O . GLU A 1 100 ? 21.733 9.353 -16.784 1.00 56.06 100 GLU A O 1
ATOM 821 N N . SER A 1 101 ? 21.476 7.172 -17.226 1.00 48.47 101 SER A N 1
ATOM 822 C CA . SER A 1 101 ? 21.259 6.738 -15.837 1.00 48.47 101 SER A CA 1
ATOM 823 C C . SER A 1 101 ? 22.427 7.076 -14.909 1.00 48.47 101 SER A C 1
ATOM 825 O O . SER A 1 101 ? 22.222 7.473 -13.763 1.00 48.47 101 SER A O 1
ATOM 827 N N . LYS A 1 102 ? 23.677 7.022 -15.392 1.00 52.50 102 LYS A N 1
ATOM 828 C CA . LYS A 1 102 ? 24.846 7.450 -14.598 1.00 52.50 102 LYS A CA 1
ATOM 829 C C . LYS A 1 102 ? 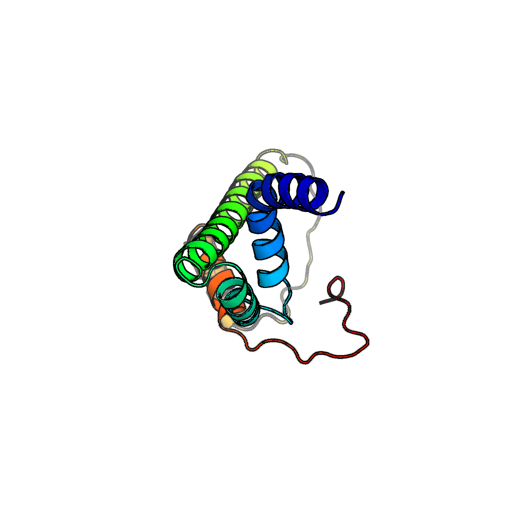24.881 8.957 -14.321 1.00 52.50 102 LYS A C 1
ATOM 831 O O . LYS A 1 102 ? 25.571 9.358 -13.375 1.00 52.50 102 LYS A O 1
ATOM 836 N N . ARG A 1 103 ? 24.165 9.764 -15.114 1.00 50.53 103 ARG A N 1
ATOM 837 C CA . ARG A 1 103 ? 24.089 11.232 -15.029 1.00 50.53 103 ARG A CA 1
ATOM 838 C C . ARG A 1 103 ? 22.868 11.729 -14.241 1.00 50.53 103 ARG A C 1
ATOM 840 O O . ARG A 1 103 ? 22.912 12.855 -13.760 1.00 50.53 103 ARG A O 1
ATOM 847 N N . SER A 1 104 ? 21.854 10.883 -14.038 1.00 43.56 104 SER A N 1
ATOM 848 C CA . SER A 1 104 ? 20.639 11.169 -13.256 1.00 43.56 104 SER A CA 1
ATOM 849 C C . SER A 1 104 ? 20.420 10.127 -12.147 1.00 43.56 104 SER A C 1
ATOM 851 O O . SER A 1 104 ? 19.415 9.421 -12.084 1.00 43.56 104 SER A O 1
ATOM 853 N N . ARG A 1 105 ? 21.416 9.949 -11.280 1.00 45.50 105 ARG A N 1
ATOM 854 C CA . ARG A 1 105 ? 21.362 8.969 -10.188 1.00 45.50 105 ARG A CA 1
ATOM 855 C C . ARG A 1 105 ? 20.408 9.452 -9.084 1.00 45.50 105 ARG A C 1
ATOM 857 O O . ARG A 1 105 ? 20.806 10.264 -8.259 1.00 45.50 105 ARG A O 1
ATOM 864 N N . THR A 1 106 ? 19.154 8.984 -9.138 1.00 50.62 106 THR A N 1
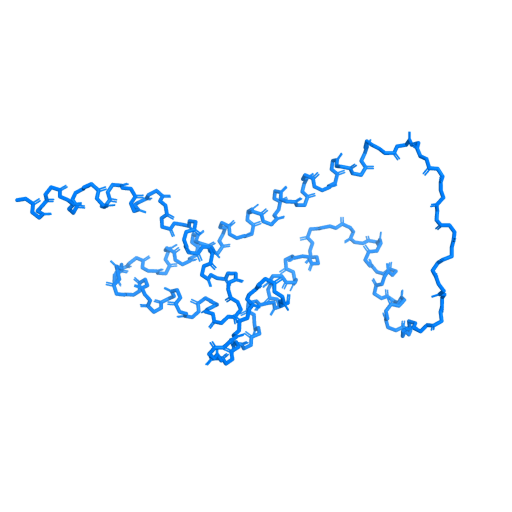ATOM 865 C CA . THR A 1 106 ? 18.528 8.022 -8.185 1.00 50.62 106 THR A CA 1
ATOM 866 C C . THR A 1 106 ? 17.058 8.293 -7.834 1.00 50.62 106 THR A C 1
ATOM 868 O O . THR A 1 106 ? 16.374 7.358 -7.428 1.00 50.62 106 THR A O 1
ATOM 871 N N . ILE A 1 107 ? 16.530 9.509 -8.010 1.00 50.72 107 ILE A N 1
ATOM 872 C CA . ILE A 1 107 ? 15.182 9.855 -7.499 1.00 50.72 107 ILE A CA 1
ATOM 873 C C . ILE A 1 107 ? 14.064 9.677 -8.542 1.00 50.72 107 ILE A C 1
ATOM 875 O O . ILE A 1 107 ? 12.930 9.371 -8.167 1.00 50.72 107 ILE A O 1
ATOM 879 N N . ASP A 1 108 ? 14.365 9.838 -9.834 1.00 53.69 108 ASP A N 1
ATOM 880 C CA . ASP A 1 108 ? 13.319 9.941 -10.864 1.00 53.69 108 ASP A CA 1
ATOM 881 C C . ASP A 1 108 ? 13.098 8.661 -11.682 1.00 53.69 108 ASP A C 1
ATOM 883 O O . ASP A 1 108 ? 11.966 8.392 -12.077 1.00 53.69 108 ASP A O 1
ATOM 887 N N . THR A 1 109 ? 14.116 7.819 -11.891 1.00 54.19 109 THR A N 1
ATOM 888 C CA . THR A 1 109 ? 13.977 6.592 -12.706 1.00 54.19 109 THR A CA 1
ATOM 889 C C . THR A 1 109 ? 13.108 5.534 -12.034 1.00 54.19 109 THR A C 1
ATOM 891 O O . THR A 1 109 ? 12.327 4.860 -12.685 1.00 54.19 109 THR A O 1
ATOM 894 N N . THR A 1 110 ? 13.188 5.425 -10.716 1.00 54.78 110 THR A N 1
ATOM 895 C CA . THR A 1 110 ? 12.481 4.418 -9.914 1.00 54.78 110 THR A CA 1
ATOM 896 C C . THR A 1 110 ? 11.031 4.794 -9.627 1.00 54.78 110 THR A C 1
ATOM 898 O O . THR A 1 110 ? 10.168 3.922 -9.561 1.00 54.78 110 THR A O 1
ATOM 901 N N . LYS A 1 111 ? 10.726 6.095 -9.509 1.00 61.81 111 LYS A N 1
ATOM 902 C CA . LYS A 1 111 ? 9.342 6.575 -9.624 1.00 61.81 111 LYS A CA 1
ATOM 903 C C . LYS A 1 111 ? 8.777 6.203 -10.988 1.00 61.81 111 LYS A C 1
ATOM 905 O O . LYS A 1 111 ? 7.680 5.669 -11.030 1.00 61.81 111 LYS A O 1
ATOM 910 N N . LEU A 1 112 ? 9.555 6.393 -12.058 1.00 66.25 112 LEU A N 1
ATOM 911 C CA . LEU A 1 112 ? 9.173 5.978 -13.406 1.00 66.25 112 LEU A CA 1
ATOM 912 C C . LEU A 1 112 ? 8.929 4.464 -13.509 1.00 66.25 112 LEU A C 1
ATOM 914 O O . LEU A 1 112 ? 7.985 4.062 -14.171 1.00 66.25 112 LEU A O 1
ATOM 918 N N . GLU A 1 113 ? 9.745 3.633 -12.856 1.00 75.88 113 GLU A N 1
ATOM 919 C CA . GLU A 1 113 ? 9.580 2.171 -12.840 1.00 75.88 113 GLU A CA 1
ATOM 920 C C . GLU A 1 113 ? 8.338 1.735 -12.060 1.00 75.88 113 GLU A C 1
ATOM 922 O O . GLU A 1 113 ? 7.584 0.890 -12.541 1.00 75.88 113 GLU A O 1
ATOM 927 N N . LEU A 1 114 ? 8.080 2.323 -10.885 1.00 79.88 114 LEU A N 1
ATOM 928 C CA . LEU A 1 114 ? 6.846 2.050 -10.147 1.00 79.88 114 LEU A CA 1
ATOM 929 C C . LEU A 1 114 ? 5.627 2.552 -10.929 1.00 79.88 114 LEU A C 1
ATOM 931 O O . LEU A 1 114 ? 4.627 1.847 -11.011 1.00 79.88 114 LEU A O 1
ATOM 935 N N . ASP A 1 115 ? 5.708 3.729 -11.545 1.00 80.75 115 ASP A N 1
ATOM 936 C CA . ASP A 1 115 ? 4.645 4.275 -12.391 1.00 80.75 115 ASP A CA 1
ATOM 937 C C . ASP A 1 115 ? 4.404 3.393 -13.624 1.00 80.75 115 ASP A C 1
ATOM 939 O O . ASP A 1 115 ? 3.253 3.103 -13.957 1.00 80.75 115 ASP A O 1
ATOM 943 N N . HIS A 1 116 ? 5.473 2.893 -14.251 1.00 81.88 116 HIS A N 1
ATOM 944 C CA . HIS A 1 116 ? 5.413 1.927 -15.344 1.00 81.88 116 HIS A CA 1
ATOM 945 C C . HIS A 1 116 ? 4.731 0.637 -14.887 1.00 81.88 116 HIS A C 1
ATOM 947 O O . HIS A 1 116 ? 3.725 0.241 -15.474 1.00 81.88 116 HIS A O 1
ATOM 953 N N . TYR A 1 117 ? 5.185 0.044 -13.781 1.00 82.88 117 TYR A N 1
ATOM 954 C CA . TYR A 1 117 ? 4.571 -1.140 -13.184 1.00 82.88 117 TYR A CA 1
ATOM 955 C C . TYR A 1 117 ? 3.082 -0.921 -12.887 1.00 82.88 117 TYR A C 1
ATOM 957 O O . TYR A 1 117 ? 2.258 -1.792 -13.157 1.00 82.88 117 TYR A O 1
ATOM 965 N N . LEU A 1 118 ? 2.697 0.235 -12.344 1.00 80.94 118 LEU A N 1
ATOM 966 C CA . LEU A 1 118 ? 1.296 0.541 -12.052 1.00 80.94 118 LEU A CA 1
ATOM 967 C C . LEU A 1 118 ? 0.453 0.752 -13.319 1.00 80.94 118 LEU A C 1
ATOM 969 O O . LEU A 1 118 ? -0.762 0.563 -13.264 1.00 80.94 118 LEU A O 1
ATOM 973 N N . SER A 1 119 ? 1.077 1.138 -14.434 1.00 77.88 119 SER A N 1
ATOM 974 C CA . SER A 1 119 ? 0.423 1.322 -15.734 1.00 77.88 119 SER A CA 1
ATOM 975 C C . SER A 1 119 ? 0.249 0.023 -16.529 1.00 77.88 119 SER A C 1
ATOM 977 O O . SER A 1 119 ? -0.621 -0.054 -17.399 1.00 77.88 119 SER A O 1
ATOM 979 N N . GLU A 1 120 ? 1.047 -1.004 -16.228 1.00 79.81 120 GLU A N 1
ATOM 980 C CA . GLU A 1 120 ? 0.960 -2.302 -16.888 1.00 79.81 120 GLU A CA 1
ATOM 981 C C . GLU A 1 120 ? -0.380 -3.002 -16.613 1.00 79.81 120 GLU A C 1
ATOM 983 O O . GLU A 1 120 ? -0.919 -2.934 -15.500 1.00 79.81 120 GLU A O 1
ATOM 988 N N . PRO A 1 121 ? -0.913 -3.744 -17.599 1.00 75.31 121 PRO A N 1
ATOM 989 C CA . PRO A 1 121 ? -2.106 -4.544 -17.387 1.00 75.31 121 PRO A CA 1
ATOM 990 C C . PRO A 1 121 ? -1.857 -5.619 -16.322 1.00 75.31 121 PRO A C 1
ATOM 992 O O . PRO A 1 121 ? -0.789 -6.227 -16.253 1.00 75.31 121 PRO A O 1
ATOM 995 N N . ALA A 1 122 ? -2.874 -5.882 -15.500 1.00 76.25 122 ALA A N 1
ATOM 996 C CA . ALA A 1 122 ? -2.816 -6.956 -14.517 1.00 76.25 122 ALA A CA 1
ATOM 997 C C . ALA A 1 122 ? -2.642 -8.318 -15.208 1.00 76.25 122 ALA A C 1
ATOM 999 O O . ALA A 1 122 ? -3.311 -8.609 -16.207 1.00 76.25 122 ALA A O 1
ATOM 1000 N N . LEU A 1 123 ? -1.769 -9.164 -14.655 1.00 76.25 123 LEU A N 1
ATOM 1001 C CA . LEU A 1 123 ? -1.528 -10.495 -15.203 1.00 76.25 123 LEU A CA 1
ATOM 1002 C C . LEU A 1 123 ? -2.786 -11.378 -15.117 1.00 76.25 123 LEU A C 1
ATOM 1004 O O . LEU A 1 123 ? -3.544 -11.293 -14.142 1.00 76.25 123 LEU A O 1
ATOM 1008 N N . PRO A 1 124 ? -3.007 -12.277 -16.098 1.00 73.88 124 PRO A N 1
ATOM 1009 C CA . PRO A 1 124 ? -4.079 -13.258 -16.027 1.00 73.88 124 PRO A CA 1
ATOM 1010 C C . PRO A 1 124 ? -3.958 -14.112 -14.763 1.00 73.88 124 PRO A C 1
ATOM 1012 O O . PRO A 1 124 ? -2.873 -14.563 -14.397 1.00 73.88 124 PRO A O 1
ATOM 1015 N N . LYS A 1 125 ? -5.092 -14.392 -14.116 1.00 66.69 125 LYS A N 1
ATOM 1016 C CA . LYS A 1 125 ? -5.154 -15.290 -12.957 1.00 66.69 125 LYS A CA 1
ATOM 1017 C C . LYS A 1 125 ? -4.933 -16.736 -13.416 1.00 66.69 125 LYS A C 1
ATOM 1019 O O . LYS A 1 125 ? -5.897 -17.453 -13.671 1.00 66.69 125 LYS A O 1
ATOM 1024 N N . SER A 1 126 ? -3.681 -17.159 -13.566 1.00 72.50 126 SER A N 1
ATOM 1025 C CA . SER A 1 126 ? -3.350 -18.562 -13.822 1.00 72.50 126 SER A CA 1
ATOM 1026 C C . SER A 1 126 ? -3.274 -19.340 -12.502 1.00 72.50 126 SER A C 1
ATOM 1028 O O . SER A 1 126 ? -2.841 -18.820 -11.472 1.00 72.50 126 SER A O 1
ATOM 1030 N N . VAL A 1 127 ? -3.727 -20.598 -12.520 1.00 66.88 127 VAL A N 1
ATOM 1031 C CA . VAL A 1 127 ? -3.877 -21.456 -11.323 1.00 66.88 127 VAL A CA 1
ATOM 1032 C C . VAL A 1 127 ? -2.521 -21.863 -10.707 1.00 66.88 127 VAL A C 1
ATOM 1034 O O . VAL A 1 127 ? -2.484 -22.389 -9.602 1.00 66.88 127 VAL A O 1
ATOM 1037 N N . GLY A 1 128 ? -1.402 -21.563 -11.374 1.00 72.81 128 GLY A N 1
ATOM 1038 C CA . GLY A 1 128 ? -0.042 -21.870 -10.915 1.00 72.81 128 GLY A CA 1
ATOM 1039 C C . GLY A 1 128 ? 0.922 -20.684 -10.961 1.00 72.81 128 GLY A C 1
ATOM 1040 O O . GLY A 1 128 ? 2.118 -20.904 -11.108 1.00 72.81 128 GLY A O 1
ATOM 1041 N N . PHE A 1 129 ? 0.429 -19.441 -10.908 1.00 74.75 129 PHE A N 1
ATOM 1042 C CA . PHE A 1 129 ? 1.312 -18.272 -10.883 1.00 74.75 129 PHE A CA 1
ATOM 1043 C C . PHE A 1 129 ? 2.100 -18.215 -9.570 1.00 74.75 129 PHE A C 1
ATOM 1045 O O . PHE A 1 129 ? 1.520 -17.953 -8.510 1.00 74.75 129 PHE A O 1
ATOM 1052 N N . ASP A 1 130 ? 3.408 -18.446 -9.660 1.00 75.94 130 ASP A N 1
ATOM 1053 C CA . ASP A 1 130 ? 4.342 -18.232 -8.562 1.00 75.94 130 ASP A CA 1
ATOM 1054 C C . ASP A 1 130 ? 4.804 -16.773 -8.563 1.00 75.94 130 ASP A C 1
ATOM 1056 O O . ASP A 1 130 ? 5.540 -16.339 -9.444 1.00 75.94 130 ASP A O 1
ATOM 1060 N N . VAL A 1 131 ? 4.351 -16.020 -7.561 1.00 72.38 131 VAL A N 1
ATOM 1061 C CA . VAL A 1 131 ? 4.695 -14.603 -7.384 1.00 72.38 131 VAL A CA 1
ATOM 1062 C C . VAL A 1 131 ? 6.187 -14.425 -7.082 1.00 72.38 131 VAL A C 1
ATOM 1064 O O . VAL A 1 131 ? 6.736 -13.369 -7.370 1.00 72.38 131 VAL A O 1
ATOM 1067 N N . LEU A 1 132 ? 6.846 -15.431 -6.496 1.00 75.62 132 LEU A N 1
ATOM 1068 C CA . LEU A 1 132 ? 8.260 -15.349 -6.119 1.00 75.62 132 LEU A CA 1
ATOM 1069 C C . LEU A 1 132 ? 9.202 -15.617 -7.293 1.00 75.62 132 LEU A C 1
ATOM 1071 O O . LEU A 1 132 ? 10.372 -15.254 -7.223 1.00 75.62 132 LEU A O 1
ATOM 1075 N N . ASN A 1 133 ? 8.697 -16.256 -8.346 1.00 71.38 133 ASN A N 1
ATOM 1076 C CA . ASN A 1 133 ? 9.458 -16.626 -9.534 1.00 71.38 133 ASN A CA 1
ATOM 1077 C C . ASN A 1 133 ? 9.068 -15.770 -10.757 1.00 71.38 133 ASN A C 1
ATOM 1079 O O . ASN A 1 133 ? 9.216 -16.224 -11.894 1.00 71.38 133 ASN A O 1
ATOM 1083 N N . TRP A 1 134 ? 8.503 -14.582 -10.502 1.00 67.69 134 TRP A N 1
ATOM 1084 C CA . TRP A 1 134 ? 8.069 -13.595 -11.492 1.00 67.69 134 TRP A CA 1
ATOM 1085 C C . TRP A 1 134 ? 9.160 -12.564 -11.784 1.00 67.69 134 TRP A C 1
ATOM 1087 O O . TRP A 1 134 ? 9.798 -12.094 -10.815 1.00 67.69 134 TRP A O 1
#

InterPro domains:
  IPR012337 Ribonuclease H-like superfamily [SSF53098] (4-134)
  IPR025525 hAT-like transposase, RNase-H fold [PF14372] (1-65)

pLDDT: mean 72.0, std 16.06, range [34.66, 92.12]

Sequence (134 aa):
MAKRMVEIFDKYWSVVHGVVGVSVVLDPRYKINVLEFYFKLLFPTTYKEEVEKVRALCYKLLKEYQSSSSMMEGIGDSSSQLSSIEEESLSKYDVYMLRESKRSRTIDTTKLELDHYLSEPALPKSVGFDVLNW

Foldseek 3Di:
DVVVVVVVVVVVCVVCVLVVLLVQCLQLQRHLVNQLVVLCVVPVPCSVVSSVSSVVVNLVVVVVVQVVVVVVVVPDPDDDDDDDDDPPDDDPVNVVV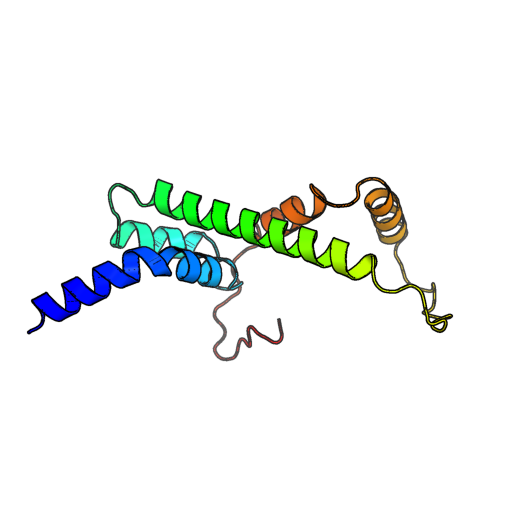VVVCVVVPDNPVVVVVSVVSNPDDRDDPDPDDDSVVD

Radius of gyration: 20.64 Å; chains: 1; bounding box: 59×33×50 Å